Protein AF-A0A973R283-F1 (afdb_monomer_lite)

Foldseek 3Di:
DKKAFPVLDQKDADPVQGIWGADPVRITDD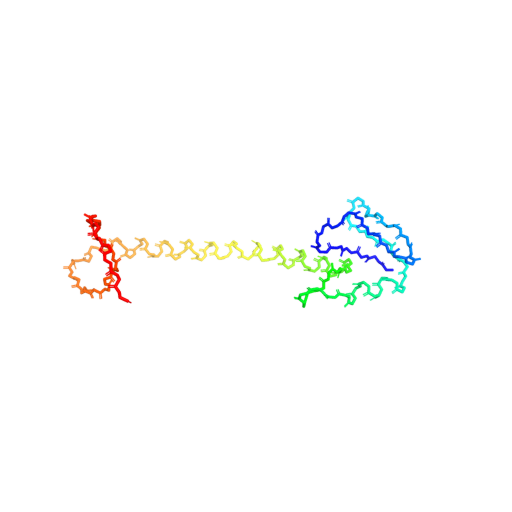DPVVVVVLQPDDDPNHRGMDDPVRVVVVVVVVVVVVVVVVVVVVVVVVVVVVVVVVVPDPDDDDDDDDDDDDDDDDDDDDDDDDDD

Secondary structure (DSSP, 8-state):
-EEEESS--SEEEETTTEEEE--TTSEEE--HHHHHHHHH-EETTEESEEEHHHHHHHHHHHHHHHHHHHHHHHHHHHHHHHHHHHHTS----------PPP--------------

Radius of gyration: 29.47 Å; chains: 1; bounding box: 67×40×61 Å

Sequence (116 aa):
MRLYTRTGASALDHPEYGHFDADENGGFDFPDPLSDELHRFHAGGRPMWETDVERQNRLLAEEMERRRDPATLMDAVQQLVNAARTVSEPASAKPPAETKPPVKRTTKRAATHPAE

Structure (mmCIF, N/CA/C/O backbone):
data_AF-A0A973R283-F1
#
_entry.id   AF-A0A973R283-F1
#
loop_
_atom_site.group_PDB
_atom_site.id
_atom_site.type_symbol
_atom_site.label_atom_id
_atom_site.label_alt_id
_atom_site.label_comp_id
_atom_site.label_asym_id
_atom_site.label_entity_id
_atom_site.label_seq_id
_atom_site.pdbx_PDB_ins_code
_atom_site.Cartn_x
_atom_site.Cartn_y
_atom_site.Cartn_z
_atom_site.occupancy
_atom_site.B_iso_or_equiv
_atom_site.auth_seq_id
_atom_site.auth_comp_id
_atom_site.auth_asym_id
_atom_site.auth_atom_id
_atom_site.pdbx_PDB_model_num
ATOM 1 N N . MET A 1 1 ? 12.792 2.563 -5.951 1.00 89.50 1 MET A N 1
ATOM 2 C CA . MET A 1 1 ? 11.989 2.790 -4.715 1.00 89.50 1 MET A CA 1
ATOM 3 C C . MET A 1 1 ? 11.561 1.434 -4.154 1.00 89.50 1 MET A C 1
ATOM 5 O O . MET A 1 1 ? 11.360 0.522 -4.941 1.00 89.50 1 MET A O 1
ATOM 9 N N . ARG A 1 2 ? 11.416 1.273 -2.831 1.00 93.12 2 ARG A N 1
ATOM 10 C CA . ARG A 1 2 ? 10.998 -0.008 -2.235 1.00 93.12 2 ARG A CA 1
ATOM 11 C C . ARG A 1 2 ? 9.481 -0.106 -2.091 1.00 93.12 2 ARG A C 1
ATOM 13 O O . ARG A 1 2 ? 8.869 0.819 -1.552 1.00 93.12 2 ARG A O 1
ATOM 20 N N . LEU A 1 3 ? 8.902 -1.225 -2.527 1.00 96.00 3 LEU A N 1
ATOM 21 C CA . LEU A 1 3 ? 7.459 -1.466 -2.489 1.00 96.00 3 LEU A CA 1
ATOM 22 C C . LEU A 1 3 ? 7.092 -2.723 -1.705 1.00 96.00 3 LEU A C 1
ATOM 24 O O . LEU A 1 3 ? 7.821 -3.707 -1.684 1.00 96.00 3 LEU A O 1
ATOM 28 N N . TYR A 1 4 ? 5.908 -2.695 -1.110 1.00 95.69 4 TYR A N 1
ATOM 29 C CA . TYR A 1 4 ? 5.295 -3.807 -0.402 1.0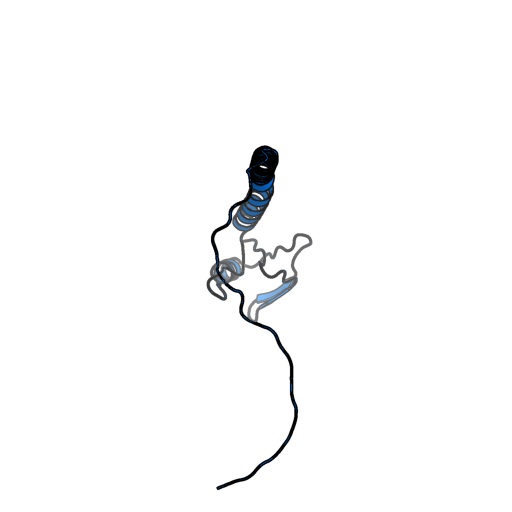0 95.69 4 TYR A CA 1
ATOM 30 C C . TYR A 1 4 ? 3.943 -4.112 -1.026 1.00 95.69 4 TYR A C 1
ATOM 32 O O . TYR A 1 4 ? 3.167 -3.214 -1.345 1.00 95.69 4 TYR A O 1
ATOM 40 N N . THR A 1 5 ? 3.639 -5.390 -1.187 1.00 93.94 5 THR A N 1
ATOM 41 C CA . THR A 1 5 ? 2.341 -5.822 -1.703 1.00 93.94 5 THR A CA 1
ATOM 42 C C . THR A 1 5 ? 1.294 -5.859 -0.598 1.00 93.94 5 THR A C 1
ATOM 44 O O . THR A 1 5 ? 1.522 -6.382 0.494 1.00 93.94 5 THR A O 1
ATOM 47 N N . ARG A 1 6 ? 0.088 -5.379 -0.903 1.00 90.19 6 ARG A N 1
ATOM 48 C CA . ARG A 1 6 ? -1.064 -5.499 0.007 1.00 90.19 6 ARG A CA 1
ATOM 49 C C . ARG A 1 6 ? -1.680 -6.889 0.030 1.00 90.19 6 ARG A C 1
ATOM 51 O O . ARG A 1 6 ? -2.472 -7.196 0.915 1.00 90.19 6 ARG A O 1
ATOM 58 N N . THR A 1 7 ? -1.366 -7.701 -0.972 1.00 86.12 7 THR A N 1
ATOM 59 C CA . THR A 1 7 ? -1.984 -9.018 -1.177 1.00 86.12 7 THR A CA 1
ATOM 60 C C . THR A 1 7 ? -1.173 -10.166 -0.587 1.00 86.12 7 THR A C 1
ATOM 62 O O . THR A 1 7 ? -1.659 -11.291 -0.563 1.00 86.12 7 THR A O 1
ATOM 65 N N . GLY A 1 8 ? 0.035 -9.891 -0.085 1.00 85.25 8 GLY A N 1
ATOM 66 C CA . GLY A 1 8 ? 0.931 -10.914 0.460 1.00 85.25 8 GLY A CA 1
ATOM 67 C C . GLY A 1 8 ? 1.652 -11.745 -0.605 1.00 85.25 8 GLY A C 1
ATOM 68 O O . GLY A 1 8 ? 2.080 -12.856 -0.310 1.00 85.25 8 GLY A O 1
ATOM 69 N N . ALA A 1 9 ? 1.773 -11.237 -1.836 1.00 88.75 9 ALA A N 1
ATOM 70 C CA . ALA A 1 9 ? 2.600 -11.866 -2.862 1.00 88.75 9 ALA A CA 1
ATOM 71 C C . ALA A 1 9 ? 4.066 -11.981 -2.400 1.00 88.75 9 ALA A C 1
ATOM 73 O O . ALA A 1 9 ? 4.657 -11.015 -1.924 1.00 88.75 9 ALA A O 1
ATOM 74 N N . SER A 1 10 ? 4.654 -13.164 -2.555 1.00 92.69 10 SER A N 1
ATOM 75 C CA . SER A 1 10 ? 6.066 -13.417 -2.239 1.00 92.69 10 SER A CA 1
ATOM 76 C C . SER A 1 10 ? 6.984 -13.277 -3.451 1.00 92.69 10 SER A C 1
ATOM 78 O O . SER A 1 10 ? 8.194 -13.219 -3.283 1.00 92.69 10 SER A O 1
ATOM 80 N N . ALA A 1 11 ? 6.415 -13.238 -4.656 1.00 93.56 11 ALA A N 1
ATOM 81 C CA . ALA A 1 11 ? 7.145 -13.102 -5.905 1.00 93.56 11 ALA A CA 1
ATOM 82 C C . ALA A 1 11 ? 6.301 -12.365 -6.957 1.00 93.56 11 ALA A C 1
ATOM 84 O O . ALA A 1 11 ? 5.065 -12.372 -6.887 1.00 93.56 11 ALA A O 1
ATOM 85 N N . LEU A 1 12 ? 6.970 -11.744 -7.928 1.00 93.44 12 LEU A N 1
ATOM 86 C CA . LEU A 1 12 ? 6.361 -11.060 -9.065 1.00 93.44 12 LEU A CA 1
ATOM 87 C C . LEU A 1 12 ? 7.140 -11.359 -10.349 1.00 93.44 12 LEU A C 1
ATOM 89 O O . LEU A 1 12 ? 8.319 -11.033 -10.457 1.00 93.44 12 LEU A O 1
ATOM 93 N N . ASP A 1 13 ? 6.447 -11.893 -11.350 1.00 94.06 13 ASP A N 1
ATOM 94 C CA . ASP A 1 13 ? 6.963 -12.014 -12.712 1.00 94.06 13 ASP A CA 1
ATOM 95 C C . ASP A 1 13 ? 6.557 -10.794 -13.543 1.00 94.06 13 ASP A C 1
ATOM 97 O O . ASP A 1 13 ? 5.367 -10.538 -13.744 1.00 94.06 13 ASP A O 1
ATOM 101 N N . HIS A 1 14 ? 7.540 -10.050 -14.054 1.00 91.62 14 HIS A N 1
ATOM 102 C CA . HIS A 1 14 ? 7.326 -8.936 -14.970 1.00 91.62 14 HIS A CA 1
ATOM 103 C C . HIS A 1 14 ? 7.863 -9.265 -16.372 1.00 91.62 14 HIS A C 1
ATOM 105 O O . HIS A 1 14 ? 9.032 -9.635 -16.505 1.00 91.62 14 HIS A O 1
ATOM 111 N N . PRO A 1 15 ? 7.073 -9.076 -17.446 1.00 91.06 15 PRO A N 1
ATOM 112 C CA . PRO A 1 15 ? 7.471 -9.474 -18.799 1.00 91.06 15 PRO A CA 1
ATOM 113 C C . PRO A 1 15 ? 8.740 -8.771 -19.302 1.00 91.06 15 PRO A C 1
ATOM 115 O O . PRO A 1 15 ? 9.513 -9.367 -20.044 1.00 91.06 15 PRO A O 1
ATOM 118 N N . GLU A 1 16 ? 8.958 -7.517 -18.901 1.00 92.50 16 GLU A N 1
ATOM 119 C CA . GLU A 1 16 ? 10.116 -6.718 -19.332 1.00 92.50 16 GLU A CA 1
ATOM 120 C C . GLU A 1 16 ? 11.308 -6.787 -18.367 1.00 92.50 16 GLU A C 1
ATOM 122 O O . GLU A 1 16 ? 12.458 -6.736 -18.794 1.00 92.50 16 GLU A O 1
ATOM 127 N N . TYR A 1 17 ? 11.044 -6.921 -17.065 1.00 89.75 17 TYR A N 1
ATOM 128 C CA . TYR A 1 17 ? 12.068 -6.769 -16.028 1.00 89.75 17 TYR A CA 1
ATOM 129 C C . TYR A 1 17 ? 12.455 -8.094 -15.356 1.00 89.75 17 TYR A C 1
ATOM 131 O O . TYR A 1 17 ? 13.397 -8.124 -14.570 1.00 89.75 17 TYR A O 1
ATOM 139 N N . GLY A 1 18 ? 11.780 -9.193 -15.701 1.00 93.19 18 GLY A N 1
ATOM 140 C CA . GLY A 1 18 ? 12.066 -10.525 -15.184 1.00 93.19 18 GLY A CA 1
ATOM 141 C C . GLY A 1 18 ? 11.355 -10.833 -13.867 1.00 93.19 18 GLY A C 1
ATOM 142 O O . GLY A 1 18 ? 10.294 -10.286 -13.569 1.00 93.19 18 GLY A O 1
ATOM 143 N N . HIS A 1 19 ? 11.935 -11.764 -13.114 1.00 95.12 19 HIS A N 1
ATOM 144 C CA . HIS A 1 19 ? 11.394 -12.266 -11.856 1.00 95.12 19 HIS A CA 1
ATOM 145 C C . HIS A 1 19 ? 11.937 -11.477 -10.663 1.00 95.12 19 HIS A C 1
ATOM 147 O O . HIS A 1 19 ? 13.137 -11.205 -10.594 1.00 95.12 19 HIS A O 1
ATOM 153 N N . PHE A 1 20 ? 11.062 -11.170 -9.711 1.00 95.25 20 PHE A N 1
ATOM 154 C CA . PHE A 1 20 ? 11.403 -10.522 -8.453 1.00 95.25 20 PHE A CA 1
ATOM 155 C C . PHE A 1 20 ? 10.888 -11.340 -7.279 1.00 95.25 20 PHE A C 1
ATOM 157 O O . PHE A 1 20 ? 9.702 -11.662 -7.224 1.00 95.25 20 PHE A O 1
ATOM 164 N N . ASP A 1 21 ? 11.760 -11.578 -6.308 1.00 96.12 21 ASP A N 1
ATOM 165 C CA . ASP A 1 21 ? 11.412 -12.177 -5.025 1.00 96.12 21 ASP A CA 1
ATOM 166 C C . ASP A 1 21 ? 11.290 -11.100 -3.947 1.00 96.12 21 ASP A C 1
ATOM 168 O O . ASP A 1 21 ? 12.032 -10.112 -3.935 1.00 96.12 21 ASP A O 1
ATOM 172 N N . ALA A 1 22 ? 10.353 -11.304 -3.024 1.00 94.50 22 ALA A N 1
ATOM 173 C CA . ALA A 1 22 ? 10.281 -10.511 -1.812 1.00 94.50 22 ALA A CA 1
ATOM 174 C C . ALA A 1 22 ? 11.434 -10.877 -0.868 1.00 94.50 22 ALA A C 1
ATOM 176 O O . ALA A 1 22 ? 11.812 -12.044 -0.744 1.00 94.50 22 ALA A O 1
ATOM 177 N N . ASP A 1 23 ? 11.953 -9.891 -0.144 1.00 92.44 23 ASP A N 1
ATOM 178 C CA . ASP A 1 23 ? 12.896 -10.152 0.937 1.00 92.44 23 ASP A CA 1
ATOM 179 C C . ASP A 1 23 ? 12.210 -10.740 2.189 1.00 92.44 23 ASP A C 1
ATOM 181 O O . ASP A 1 23 ? 10.993 -10.930 2.244 1.00 92.44 23 ASP A O 1
ATOM 185 N N . GLU A 1 24 ? 12.988 -10.966 3.252 1.00 91.75 24 GLU A N 1
ATOM 186 C CA . GLU A 1 24 ? 12.490 -11.467 4.544 1.00 91.75 24 GLU A CA 1
ATOM 187 C C . GLU A 1 24 ? 11.398 -10.582 5.177 1.00 91.75 24 GLU A C 1
ATOM 189 O O . GLU A 1 24 ? 10.589 -11.058 5.974 1.00 91.75 24 GLU A O 1
ATOM 194 N N . ASN A 1 25 ? 11.344 -9.298 4.811 1.00 88.38 25 ASN A N 1
ATOM 195 C CA . ASN A 1 25 ? 10.361 -8.332 5.294 1.00 88.38 25 ASN A CA 1
ATOM 196 C C . ASN A 1 25 ? 9.147 -8.190 4.356 1.00 88.38 25 ASN A C 1
ATOM 198 O O . ASN A 1 25 ? 8.254 -7.379 4.627 1.00 88.38 25 ASN A O 1
ATOM 202 N N . GLY A 1 26 ? 9.100 -8.957 3.262 1.00 89.88 26 GLY A N 1
ATOM 203 C CA . GLY A 1 26 ? 8.043 -8.902 2.254 1.00 89.88 26 GLY A CA 1
ATOM 204 C C . GLY A 1 26 ? 8.141 -7.697 1.311 1.00 89.88 26 GLY A C 1
ATOM 205 O O . GLY A 1 26 ? 7.140 -7.325 0.694 1.00 89.88 26 GLY A O 1
ATOM 206 N N . GLY A 1 27 ? 9.298 -7.034 1.258 1.00 94.31 27 GLY A N 1
ATOM 207 C CA . GLY A 1 27 ? 9.547 -5.888 0.392 1.00 94.31 27 GLY A CA 1
ATOM 208 C C . GLY A 1 27 ? 10.236 -6.286 -0.908 1.00 94.31 27 GLY A C 1
ATOM 209 O O . GLY A 1 27 ? 11.041 -7.212 -0.946 1.00 94.31 27 GLY A O 1
ATOM 210 N N . PHE A 1 28 ? 9.923 -5.543 -1.961 1.00 96.06 28 PHE A N 1
ATOM 211 C CA . PHE A 1 28 ? 10.472 -5.703 -3.297 1.00 96.06 28 PHE A CA 1
ATOM 212 C C . PHE A 1 28 ? 11.287 -4.468 -3.676 1.00 96.06 28 PHE A C 1
ATOM 214 O O . PHE A 1 28 ? 10.833 -3.330 -3.501 1.00 96.06 28 PHE A O 1
ATOM 221 N N . ASP A 1 29 ? 12.470 -4.703 -4.239 1.00 94.00 29 ASP A N 1
ATOM 222 C CA . ASP A 1 29 ? 13.328 -3.663 -4.798 1.00 94.00 29 ASP A CA 1
ATOM 223 C C . ASP A 1 29 ? 13.232 -3.702 -6.329 1.00 94.00 29 ASP A C 1
ATOM 225 O O . ASP A 1 29 ? 13.861 -4.522 -6.998 1.00 94.00 29 ASP A O 1
ATOM 229 N N . PHE A 1 30 ? 12.409 -2.812 -6.886 1.00 93.75 30 PHE A N 1
ATOM 230 C CA . PHE A 1 30 ? 12.219 -2.679 -8.328 1.00 93.75 30 PHE A CA 1
ATOM 231 C C . PHE A 1 30 ? 13.053 -1.521 -8.900 1.00 93.75 30 PHE A C 1
ATOM 233 O O . PHE A 1 30 ? 13.369 -0.563 -8.182 1.00 93.75 30 PHE A O 1
ATOM 240 N N . PRO A 1 31 ? 13.344 -1.535 -10.214 1.00 94.06 31 PRO A N 1
ATOM 241 C CA . PRO A 1 31 ? 13.769 -0.334 -10.925 1.00 94.06 31 PRO A CA 1
ATOM 242 C C . PRO A 1 31 ? 12.764 0.808 -10.716 1.00 94.06 31 PRO A C 1
ATOM 244 O O . PRO A 1 31 ? 11.558 0.570 -10.647 1.00 94.06 31 PRO A O 1
ATOM 247 N N . ASP A 1 32 ? 13.236 2.052 -10.639 1.00 92.75 32 ASP A N 1
ATOM 248 C CA . ASP A 1 32 ? 12.377 3.223 -10.409 1.00 92.75 32 ASP A CA 1
ATOM 249 C C . ASP A 1 32 ? 11.190 3.360 -11.385 1.00 92.75 32 ASP A C 1
ATOM 251 O O . ASP A 1 32 ? 10.076 3.548 -10.896 1.00 92.75 32 ASP A O 1
ATOM 255 N N . PRO A 1 33 ? 11.340 3.191 -12.718 1.00 93.38 33 PRO A N 1
ATOM 256 C CA . PRO A 1 33 ? 10.193 3.290 -13.625 1.00 93.38 33 PRO A CA 1
ATOM 257 C C . PRO A 1 33 ? 9.114 2.234 -13.338 1.00 93.38 33 PRO A C 1
ATOM 259 O O . PRO A 1 33 ? 7.929 2.561 -13.335 1.00 93.38 33 PRO A O 1
ATOM 262 N N . LEU A 1 34 ? 9.519 1.000 -13.016 1.00 93.62 34 LEU A N 1
ATOM 263 C CA . LEU A 1 34 ? 8.593 -0.066 -12.627 1.00 93.62 34 LEU A CA 1
ATOM 264 C C . LEU A 1 34 ? 7.961 0.212 -11.256 1.00 93.62 34 LEU A C 1
ATOM 266 O O . LEU A 1 34 ? 6.774 -0.026 -11.053 1.00 93.62 34 LEU A O 1
ATOM 270 N N . SER A 1 35 ? 8.745 0.745 -10.317 1.00 94.31 35 SER A N 1
ATOM 271 C CA . SER A 1 35 ? 8.259 1.115 -8.9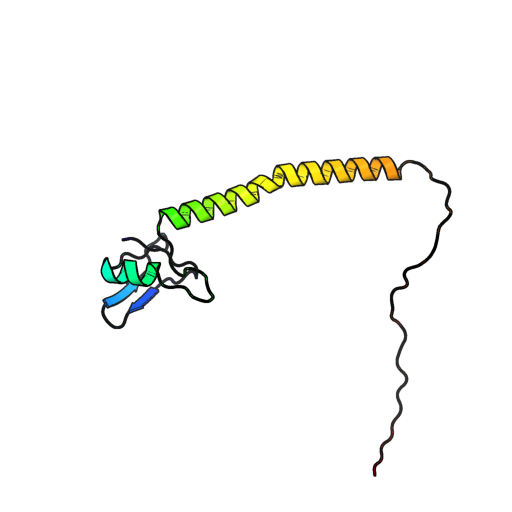85 1.00 94.31 35 SER A CA 1
ATOM 272 C C . SER A 1 35 ? 7.139 2.153 -9.078 1.00 94.31 35 SER A C 1
ATOM 274 O O . SER A 1 35 ? 6.097 2.007 -8.444 1.00 94.31 35 SER A O 1
ATOM 276 N N . ASP A 1 36 ? 7.335 3.192 -9.887 1.00 94.38 36 ASP A N 1
ATOM 277 C CA . ASP A 1 36 ? 6.355 4.263 -10.061 1.00 94.38 36 ASP A CA 1
ATOM 278 C C . ASP A 1 36 ? 5.072 3.764 -10.738 1.00 94.38 36 ASP A C 1
ATOM 280 O O . ASP A 1 36 ? 3.970 4.187 -10.376 1.00 94.38 36 ASP A O 1
ATOM 284 N N . GLU A 1 37 ? 5.199 2.858 -11.710 1.00 93.94 37 GLU A N 1
ATOM 285 C CA . GLU A 1 37 ? 4.057 2.226 -12.369 1.00 93.94 37 GLU A CA 1
ATOM 286 C C . GLU A 1 37 ? 3.249 1.364 -11.390 1.00 93.94 37 GLU A C 1
ATOM 288 O O . GLU A 1 37 ? 2.038 1.555 -11.245 1.00 93.94 37 GLU A O 1
ATOM 293 N N . LEU A 1 38 ? 3.919 0.461 -10.669 1.00 93.81 38 LEU A N 1
ATOM 294 C CA . LEU A 1 38 ? 3.281 -0.439 -9.708 1.00 93.81 38 LEU A CA 1
ATOM 295 C C . LEU A 1 38 ? 2.642 0.327 -8.548 1.00 93.81 38 LEU A C 1
ATOM 297 O O . LEU A 1 38 ? 1.531 -0.003 -8.136 1.00 93.81 38 LEU A O 1
ATOM 301 N N . HIS A 1 39 ? 3.282 1.384 -8.049 1.00 95.00 39 HIS A N 1
ATOM 302 C CA . HIS A 1 39 ? 2.716 2.211 -6.979 1.00 95.00 39 HIS A CA 1
ATOM 303 C C . HIS A 1 39 ? 1.414 2.906 -7.400 1.00 95.00 39 HIS A C 1
ATOM 305 O O . HIS A 1 39 ? 0.467 2.998 -6.619 1.00 95.00 39 HIS A O 1
ATOM 311 N N . ARG A 1 40 ? 1.315 3.331 -8.664 1.00 94.19 40 ARG A N 1
ATOM 312 C CA . ARG A 1 40 ? 0.091 3.929 -9.223 1.00 94.19 40 ARG A CA 1
ATOM 313 C C . ARG A 1 40 ? -0.958 2.890 -9.609 1.00 94.19 40 ARG A C 1
ATOM 315 O O . ARG A 1 40 ? -2.110 3.257 -9.857 1.00 94.19 40 ARG A O 1
ATOM 322 N N . PHE A 1 41 ? -0.605 1.609 -9.655 1.00 93.44 41 PHE A N 1
ATOM 323 C CA . PHE A 1 41 ? -1.527 0.552 -10.033 1.00 93.44 41 PHE A CA 1
ATOM 324 C C . PHE A 1 41 ? -2.561 0.274 -8.931 1.00 93.44 41 PHE A C 1
ATOM 326 O O . PHE A 1 41 ? -2.243 -0.074 -7.788 1.00 93.44 41 PHE A O 1
ATOM 333 N N . HIS A 1 42 ? -3.836 0.396 -9.304 1.00 94.38 42 HIS A N 1
ATOM 334 C CA . HIS A 1 42 ? -4.975 0.147 -8.427 1.00 94.38 42 HIS A CA 1
ATOM 335 C C . HIS A 1 42 ? -5.831 -0.995 -8.972 1.00 94.38 42 HIS A C 1
ATOM 337 O O . HIS A 1 42 ? -6.211 -0.992 -10.142 1.00 94.38 42 HIS A O 1
ATOM 343 N N . ALA A 1 43 ? -6.222 -1.924 -8.100 1.00 90.56 43 ALA A N 1
ATOM 344 C CA . ALA A 1 43 ? -7.196 -2.965 -8.409 1.00 90.56 43 ALA A CA 1
ATOM 345 C C . ALA A 1 43 ? -8.429 -2.787 -7.516 1.00 90.56 43 ALA A C 1
ATOM 347 O O . ALA A 1 43 ? -8.317 -2.609 -6.303 1.00 90.56 43 ALA A O 1
ATOM 348 N N . GLY A 1 44 ? -9.624 -2.773 -8.114 1.00 91.38 44 GLY A N 1
ATOM 349 C CA . GLY A 1 44 ? -10.868 -2.539 -7.366 1.00 91.38 44 GLY A CA 1
ATOM 350 C C . GLY A 1 44 ? -10.901 -1.188 -6.634 1.00 91.38 44 GLY A C 1
ATOM 351 O O . GLY A 1 44 ? -11.462 -1.092 -5.544 1.00 91.38 44 GLY A O 1
ATOM 352 N N . GLY A 1 45 ? -10.248 -0.162 -7.193 1.00 91.94 45 GLY A N 1
ATOM 353 C CA . GLY A 1 45 ? -10.157 1.175 -6.596 1.00 91.94 45 GLY A CA 1
ATOM 354 C C . GLY A 1 45 ? -9.226 1.278 -5.383 1.00 91.94 45 GLY A C 1
ATOM 355 O O . GLY A 1 45 ? -9.238 2.297 -4.698 1.00 91.94 45 GLY A O 1
ATOM 356 N N . ARG A 1 46 ? -8.429 0.244 -5.092 1.00 90.25 46 ARG A N 1
ATOM 357 C CA . ARG A 1 46 ? -7.467 0.233 -3.983 1.00 90.25 46 ARG A CA 1
ATOM 358 C C . ARG A 1 46 ? -6.042 0.083 -4.519 1.00 90.25 46 ARG A C 1
ATOM 360 O O . ARG A 1 46 ? -5.856 -0.689 -5.460 1.00 90.25 46 ARG A O 1
ATOM 367 N N . PRO A 1 47 ? -5.052 0.783 -3.935 1.00 92.75 47 PRO A N 1
ATOM 368 C CA . PRO A 1 47 ? -3.660 0.608 -4.334 1.00 92.75 47 PRO A CA 1
ATOM 369 C C . PRO A 1 47 ? -3.247 -0.823 -4.011 1.00 92.75 47 PRO A C 1
ATOM 371 O O . PRO A 1 47 ? -3.605 -1.326 -2.946 1.00 92.75 47 PRO A O 1
ATOM 374 N N . MET A 1 48 ? -2.549 -1.484 -4.930 1.00 94.38 48 MET A N 1
ATOM 375 C CA . MET A 1 48 ? -2.066 -2.861 -4.736 1.00 94.38 48 MET A CA 1
ATOM 376 C C . MET A 1 48 ? -0.690 -2.911 -4.074 1.00 94.38 48 MET A C 1
ATOM 378 O O . MET A 1 48 ? -0.343 -3.906 -3.433 1.00 94.38 48 MET A O 1
ATOM 382 N N . TRP A 1 49 ? 0.050 -1.814 -4.201 1.00 95.75 49 TRP A N 1
ATOM 383 C CA . TRP A 1 49 ? 1.410 -1.646 -3.728 1.00 95.75 49 TRP A CA 1
ATOM 384 C C . TRP A 1 49 ? 1.485 -0.449 -2.786 1.00 95.75 49 TRP A C 1
ATOM 386 O O . TRP A 1 49 ? 0.791 0.547 -2.977 1.00 95.75 49 TRP A O 1
ATOM 396 N N . GLU A 1 50 ? 2.311 -0.573 -1.757 1.00 95.62 50 GLU A N 1
ATOM 397 C CA . GLU A 1 50 ? 2.538 0.439 -0.730 1.00 95.62 50 GLU A CA 1
ATOM 398 C C . GLU A 1 50 ? 4.031 0.755 -0.673 1.00 95.62 50 GLU A C 1
ATOM 400 O O . GLU A 1 50 ? 4.866 -0.148 -0.724 1.00 95.62 50 GLU A O 1
ATOM 405 N N . THR A 1 51 ? 4.380 2.020 -0.490 1.00 95.62 51 THR A N 1
ATOM 406 C CA . THR A 1 51 ? 5.716 2.406 -0.023 1.00 95.62 51 THR A CA 1
ATOM 407 C C . THR A 1 51 ? 5.900 2.045 1.453 1.00 95.62 51 THR A C 1
ATOM 409 O O . THR A 1 51 ? 4.937 1.766 2.173 1.00 95.62 51 THR A O 1
ATOM 412 N N . ASP A 1 52 ? 7.140 2.095 1.944 1.00 92.94 52 ASP A N 1
ATOM 413 C CA . ASP A 1 52 ? 7.431 1.848 3.364 1.00 92.94 52 ASP A CA 1
ATOM 414 C C . ASP A 1 52 ? 6.657 2.796 4.294 1.00 92.94 52 ASP A C 1
ATOM 416 O O . ASP A 1 52 ? 6.052 2.366 5.275 1.00 92.94 52 ASP A O 1
ATOM 420 N N . VAL A 1 53 ? 6.589 4.079 3.929 1.00 93.44 53 VAL A N 1
ATOM 421 C CA . VAL A 1 53 ? 5.873 5.108 4.694 1.00 93.44 53 VAL A CA 1
ATOM 422 C C . VAL A 1 53 ? 4.368 4.832 4.722 1.00 93.44 53 VAL A C 1
ATOM 424 O O . VAL A 1 53 ? 3.738 4.925 5.775 1.00 93.44 53 VAL A O 1
ATOM 427 N N . GLU A 1 54 ? 3.771 4.459 3.589 1.00 93.88 54 GLU A N 1
ATOM 428 C CA . GLU A 1 54 ? 2.342 4.126 3.515 1.00 93.88 54 GLU A CA 1
ATOM 429 C C . GLU A 1 54 ? 2.006 2.873 4.323 1.00 93.88 54 GLU A C 1
ATOM 431 O O . GLU A 1 54 ? 1.033 2.877 5.082 1.00 93.88 54 GLU A O 1
ATOM 436 N N . ARG A 1 55 ? 2.849 1.838 4.231 1.00 92.62 55 ARG A N 1
ATOM 437 C CA . ARG A 1 55 ? 2.704 0.609 5.014 1.00 92.62 55 ARG A CA 1
ATOM 438 C C . ARG A 1 55 ? 2.776 0.901 6.507 1.00 92.62 55 ARG A C 1
ATOM 440 O O . ARG A 1 55 ? 1.920 0.440 7.260 1.00 92.62 55 ARG A O 1
ATOM 447 N N . GLN A 1 56 ? 3.768 1.674 6.947 1.00 92.50 56 GLN A N 1
ATOM 448 C CA . GLN A 1 56 ? 3.902 2.068 8.350 1.00 92.50 56 GLN A CA 1
ATOM 449 C C . GLN A 1 56 ? 2.687 2.863 8.828 1.00 92.50 56 GLN A C 1
ATOM 451 O O . GLN A 1 56 ? 2.142 2.558 9.886 1.00 92.50 56 GLN A O 1
ATOM 456 N N . ASN A 1 57 ? 2.210 3.824 8.034 1.00 92.75 57 ASN A N 1
ATOM 457 C CA . ASN A 1 57 ? 1.019 4.605 8.365 1.00 92.75 57 ASN A CA 1
ATOM 458 C C . ASN A 1 57 ? -0.230 3.728 8.481 1.00 92.75 57 ASN A C 1
ATOM 460 O O . ASN A 1 57 ? -1.016 3.907 9.410 1.00 92.75 57 ASN A O 1
ATOM 464 N N . ARG A 1 58 ? -0.409 2.756 7.580 1.00 91.06 58 ARG A N 1
ATOM 465 C CA . ARG A 1 58 ? -1.516 1.799 7.651 1.00 91.06 58 ARG A CA 1
ATOM 466 C C . ARG A 1 58 ? -1.424 0.936 8.904 1.00 91.06 58 ARG A C 1
ATOM 468 O O . ARG A 1 58 ? -2.409 0.827 9.625 1.00 91.06 58 ARG A O 1
ATOM 475 N N . LEU A 1 59 ? -0.261 0.351 9.178 1.00 90.06 59 LEU A N 1
ATOM 476 C CA . LEU A 1 59 ? -0.052 -0.480 10.365 1.00 90.06 59 LEU A CA 1
ATOM 477 C C . LEU A 1 59 ? -0.252 0.323 11.652 1.00 90.06 59 LEU A C 1
ATOM 479 O O . LEU A 1 59 ? -0.865 -0.172 12.593 1.00 90.06 59 LEU A O 1
ATOM 483 N N . LEU A 1 60 ? 0.206 1.575 11.682 1.00 92.25 60 LEU A N 1
ATOM 484 C CA . LEU A 1 60 ? -0.030 2.480 12.798 1.00 92.25 60 LEU A CA 1
ATOM 485 C C . LEU A 1 60 ? -1.519 2.796 12.950 1.00 92.25 60 LEU A C 1
ATOM 487 O O . LEU A 1 60 ? -2.024 2.759 14.065 1.00 92.25 60 LEU A O 1
ATOM 491 N N . ALA A 1 61 ? -2.235 3.069 11.858 1.00 89.06 61 ALA A N 1
ATOM 492 C CA . ALA A 1 61 ? -3.674 3.308 11.893 1.00 89.06 61 ALA A CA 1
ATOM 493 C C . ALA A 1 61 ? -4.449 2.069 12.377 1.00 89.06 61 ALA A C 1
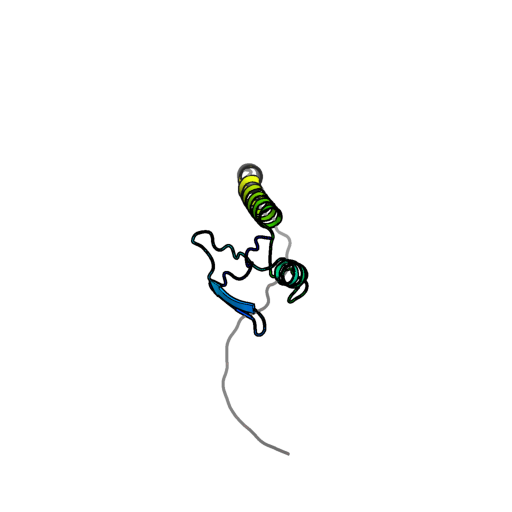ATOM 495 O O . ALA A 1 61 ? -5.337 2.195 13.215 1.00 89.06 61 ALA A O 1
ATOM 496 N N . GLU A 1 62 ? -4.081 0.875 11.906 1.00 87.25 62 GLU A N 1
ATOM 497 C CA . GLU A 1 62 ? -4.648 -0.401 12.361 1.00 87.25 62 GLU A CA 1
ATOM 498 C C . GLU A 1 62 ? -4.377 -0.637 13.851 1.00 87.25 62 GLU A C 1
ATOM 500 O O . GLU A 1 62 ? -5.277 -1.018 14.598 1.00 87.25 62 GLU A O 1
ATOM 505 N N . GLU A 1 63 ? -3.154 -0.373 14.306 1.00 85.31 63 GLU A N 1
ATOM 506 C CA . GLU A 1 63 ? -2.775 -0.493 15.711 1.00 85.31 63 GLU A CA 1
ATOM 507 C C . GLU A 1 63 ? -3.488 0.550 16.583 1.00 85.31 63 GLU A C 1
ATOM 509 O O . GLU A 1 63 ? -3.951 0.235 17.676 1.00 85.31 63 GLU A O 1
ATOM 514 N N . MET A 1 64 ? -3.638 1.785 16.105 1.00 82.75 64 MET A N 1
ATOM 515 C CA . MET A 1 64 ? -4.412 2.818 16.791 1.00 82.75 64 MET A CA 1
ATOM 516 C C . MET A 1 64 ? -5.888 2.446 16.897 1.00 82.75 64 MET A C 1
ATOM 518 O O . MET A 1 64 ? -6.486 2.697 17.937 1.00 82.75 64 MET A O 1
ATOM 522 N N . GLU A 1 65 ? -6.472 1.829 15.871 1.00 81.88 65 GLU A N 1
ATOM 523 C CA . GLU A 1 65 ? -7.856 1.356 15.915 1.00 81.88 65 GLU A CA 1
ATOM 524 C C . GLU A 1 65 ? -8.019 0.219 16.935 1.00 81.88 65 GLU A C 1
ATOM 526 O O . GLU A 1 65 ? -8.911 0.270 17.779 1.00 81.88 65 GLU A O 1
ATOM 531 N N . ARG A 1 66 ? -7.079 -0.737 16.975 1.00 76.62 66 ARG A N 1
ATOM 532 C CA . ARG A 1 66 ? -7.030 -1.771 18.030 1.00 76.62 66 ARG A CA 1
ATOM 533 C C . ARG A 1 66 ? -6.877 -1.169 19.428 1.00 76.62 66 ARG A C 1
ATOM 535 O O . ARG A 1 66 ? -7.451 -1.668 20.389 1.00 76.62 66 ARG A O 1
ATOM 542 N N . ARG A 1 67 ? -6.115 -0.080 19.552 1.00 71.00 67 ARG A N 1
ATOM 543 C CA . ARG A 1 67 ? -5.900 0.653 20.811 1.00 71.00 67 ARG A CA 1
ATOM 544 C C . ARG A 1 67 ? -6.980 1.671 21.150 1.00 71.00 67 ARG A C 1
ATOM 546 O O . ARG A 1 67 ? -6.916 2.236 22.237 1.00 71.00 67 ARG A O 1
ATOM 553 N N . ARG A 1 68 ? -7.947 1.941 20.273 1.00 63.34 68 ARG A N 1
ATOM 554 C CA . ARG A 1 68 ? -9.172 2.678 20.627 1.00 63.34 68 ARG A CA 1
ATOM 555 C C . ARG A 1 68 ? -10.158 1.787 21.370 1.00 63.34 68 ARG A C 1
ATOM 557 O O . ARG A 1 68 ? -10.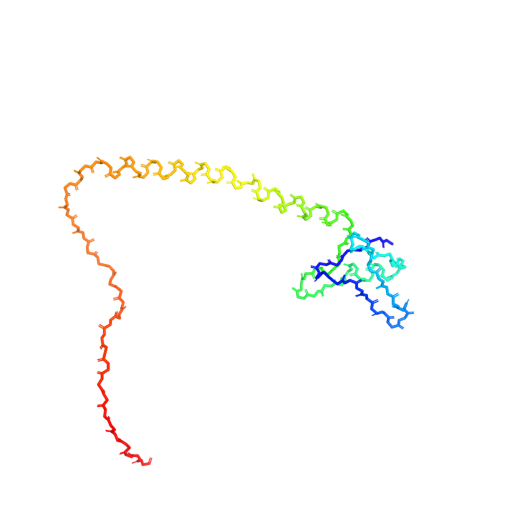922 2.279 22.197 1.00 63.34 68 ARG A O 1
ATOM 564 N N . ASP A 1 69 ? -10.060 0.481 21.160 1.00 61.62 69 ASP A N 1
ATOM 565 C CA . ASP A 1 69 ? -10.898 -0.511 21.818 1.00 61.62 69 ASP A CA 1
ATOM 566 C C . ASP A 1 69 ? -10.834 -0.530 23.368 1.00 61.62 69 ASP A C 1
ATOM 568 O O . ASP A 1 69 ? -11.848 -0.817 23.974 1.00 61.62 69 ASP A O 1
ATOM 572 N N . PRO A 1 70 ? -9.776 -0.136 24.107 1.00 61.50 70 PRO A N 1
ATOM 573 C CA . PRO A 1 70 ? -9.810 -0.066 25.574 1.00 61.50 70 PRO A CA 1
ATOM 574 C C . PRO A 1 70 ? -10.789 0.982 26.121 1.00 61.50 70 PRO A C 1
ATOM 576 O O . PRO A 1 70 ? -11.443 0.746 27.135 1.00 61.50 70 PRO A O 1
ATOM 579 N N . ALA A 1 71 ? -10.896 2.145 25.473 1.00 65.00 71 ALA A N 1
ATOM 580 C CA . ALA A 1 71 ? -11.827 3.194 25.886 1.00 65.00 71 ALA A CA 1
ATOM 581 C C . ALA A 1 71 ? -13.270 2.815 25.526 1.00 65.00 71 ALA A C 1
ATOM 583 O O . ALA A 1 71 ? -14.171 3.005 26.340 1.00 65.00 71 ALA A O 1
ATOM 584 N N . THR A 1 72 ? -13.470 2.204 24.355 1.00 64.81 72 THR A N 1
ATOM 585 C CA . THR A 1 72 ? -14.760 1.635 23.939 1.00 64.81 72 THR A CA 1
ATOM 586 C C . THR A 1 72 ? -15.176 0.463 24.832 1.00 64.81 72 THR A C 1
ATOM 588 O O . THR A 1 72 ? -16.339 0.370 25.209 1.00 64.81 72 THR A O 1
ATOM 591 N N . LEU A 1 73 ? -14.237 -0.393 25.249 1.00 64.38 73 LEU A N 1
ATOM 592 C CA . LEU A 1 73 ? -14.470 -1.470 26.213 1.00 64.38 73 LEU A CA 1
ATOM 593 C C . LEU A 1 73 ? -14.854 -0.912 27.587 1.00 64.38 73 LEU A C 1
ATOM 595 O O . LEU A 1 73 ? -15.795 -1.411 28.195 1.00 64.38 73 LEU A O 1
ATOM 599 N N . MET A 1 74 ? -14.178 0.132 28.075 1.00 71.12 74 MET A N 1
ATOM 600 C CA . MET A 1 74 ? -14.542 0.785 29.339 1.00 71.12 74 MET A CA 1
ATOM 601 C C . MET A 1 74 ? -15.912 1.467 29.269 1.00 71.12 74 MET A C 1
ATOM 603 O O . MET A 1 74 ? -16.684 1.357 30.220 1.00 71.12 74 MET A O 1
ATOM 607 N N . ASP A 1 75 ? -16.247 2.119 28.154 1.00 76.50 75 ASP A N 1
ATOM 608 C CA . ASP A 1 75 ? -17.574 2.705 27.935 1.00 76.50 75 ASP A CA 1
ATOM 609 C C . ASP A 1 75 ? -18.660 1.618 27.856 1.00 76.50 75 ASP A C 1
ATOM 611 O O . ASP A 1 75 ? -19.675 1.698 28.545 1.00 76.50 75 ASP A O 1
ATOM 615 N N . ALA A 1 76 ? -18.412 0.522 27.134 1.00 72.56 76 ALA A N 1
ATOM 616 C CA . ALA A 1 76 ? -19.312 -0.629 27.077 1.00 72.56 76 ALA A CA 1
ATOM 617 C C . ALA A 1 76 ? -19.512 -1.290 28.455 1.00 72.56 76 ALA A C 1
ATOM 619 O O . ALA A 1 76 ? -20.636 -1.642 28.820 1.00 72.56 76 ALA A O 1
ATOM 620 N N . VAL A 1 77 ? -18.451 -1.418 29.259 1.00 78.62 77 VAL A N 1
ATOM 621 C CA . VAL A 1 77 ? -18.532 -1.918 30.642 1.00 78.62 77 VAL A CA 1
ATOM 622 C C . VAL A 1 77 ? -19.308 -0.945 31.528 1.00 78.62 77 VAL A C 1
ATOM 624 O O . VAL A 1 77 ? -20.166 -1.376 32.298 1.00 78.62 77 VAL A O 1
ATOM 627 N N . GLN A 1 78 ? -19.072 0.362 31.410 1.00 81.06 78 GLN A N 1
ATOM 628 C CA . GLN A 1 78 ? -19.808 1.372 32.168 1.00 81.06 78 GLN A CA 1
ATOM 629 C C . GLN A 1 78 ? -21.301 1.365 31.809 1.00 81.06 78 GLN A C 1
ATOM 631 O O . GLN A 1 78 ? -22.148 1.438 32.702 1.00 81.06 78 GLN A O 1
ATOM 636 N N . GLN A 1 79 ? -21.638 1.211 30.527 1.00 78.75 79 GLN A N 1
ATOM 637 C CA . GLN A 1 79 ? -23.014 1.054 30.054 1.00 78.75 79 GLN A CA 1
ATOM 638 C C . GLN A 1 79 ? -23.655 -0.237 30.584 1.00 78.75 79 GLN A C 1
ATOM 640 O O . GLN A 1 79 ? -24.800 -0.200 31.037 1.00 78.75 79 GLN A O 1
ATOM 645 N N . LEU A 1 80 ? -22.917 -1.352 30.631 1.00 76.88 80 LEU A N 1
ATOM 646 C CA . LEU A 1 80 ? -23.388 -2.613 31.211 1.00 76.88 80 LEU A CA 1
ATOM 647 C C . LEU A 1 80 ? -23.635 -2.500 32.725 1.00 76.88 80 LEU A C 1
ATOM 649 O O . LEU A 1 80 ? -24.660 -2.967 33.219 1.00 76.88 80 LEU A O 1
ATOM 653 N N . VAL A 1 81 ? -22.739 -1.841 33.467 1.00 82.50 81 VAL A N 1
ATOM 654 C CA . VAL A 1 81 ? -22.905 -1.571 34.907 1.00 82.50 81 VAL A CA 1
ATOM 655 C C . VAL A 1 81 ? -24.113 -0.669 35.157 1.00 82.50 81 VAL A C 1
ATOM 657 O O . VAL A 1 81 ? -24.892 -0.922 36.077 1.00 82.50 81 VAL A O 1
ATOM 660 N N . ASN A 1 82 ? -24.306 0.360 34.332 1.00 79.56 82 ASN A N 1
ATOM 661 C CA . ASN A 1 82 ? -25.462 1.247 34.427 1.00 79.56 82 ASN A CA 1
ATOM 662 C C . ASN A 1 82 ? -26.774 0.499 34.128 1.00 79.56 82 ASN A C 1
ATOM 664 O O . ASN A 1 82 ? -27.744 0.674 34.862 1.00 79.56 82 ASN A O 1
ATOM 668 N N . ALA A 1 83 ? -26.790 -0.386 33.126 1.00 73.50 83 ALA A N 1
ATOM 669 C CA . ALA A 1 83 ? -27.940 -1.233 32.804 1.00 73.50 83 ALA A CA 1
ATOM 670 C C . ALA A 1 83 ? -28.243 -2.271 33.903 1.00 73.50 83 ALA A C 1
ATOM 672 O O . ALA A 1 83 ? -29.398 -2.522 34.230 1.00 73.50 83 ALA A O 1
ATOM 673 N N . ALA A 1 84 ? -27.223 -2.855 34.534 1.00 71.44 84 ALA A N 1
ATOM 674 C CA . ALA A 1 84 ? -27.419 -3.786 35.647 1.00 71.44 84 ALA A CA 1
ATOM 675 C C . ALA A 1 84 ? -27.994 -3.092 36.899 1.00 71.44 84 ALA A C 1
ATOM 677 O O . ALA A 1 84 ? -28.785 -3.680 37.642 1.00 71.44 84 ALA A O 1
ATOM 678 N N . ARG A 1 85 ? -27.631 -1.820 37.119 1.00 70.75 85 ARG A N 1
ATOM 679 C CA . ARG A 1 85 ? -28.180 -0.990 38.202 1.00 70.75 85 ARG A CA 1
ATOM 680 C C . ARG A 1 85 ? -29.646 -0.625 37.972 1.00 70.75 85 ARG A C 1
ATOM 682 O O . ARG A 1 85 ? -30.408 -0.649 38.930 1.00 70.75 85 ARG A O 1
ATOM 689 N N . THR A 1 86 ? -30.054 -0.352 36.733 1.00 61.06 86 THR A N 1
ATOM 690 C CA . THR A 1 86 ? -31.462 -0.070 36.400 1.00 61.06 86 THR A CA 1
ATOM 691 C C . THR A 1 86 ? -32.343 -1.321 36.389 1.00 61.06 86 THR A C 1
ATOM 693 O O . THR A 1 86 ? -33.530 -1.225 36.672 1.00 61.06 86 THR A O 1
ATOM 696 N N . VAL A 1 87 ? -31.782 -2.511 36.144 1.00 57.84 87 VAL A N 1
ATOM 697 C CA . VAL A 1 87 ? -32.514 -3.795 36.232 1.00 57.84 87 VAL A CA 1
ATOM 698 C C . VAL A 1 87 ? -32.768 -4.237 37.686 1.00 57.84 87 VAL A C 1
ATOM 700 O O . VAL A 1 87 ? -33.621 -5.086 37.931 1.00 57.84 87 VAL A O 1
ATOM 703 N N . SER A 1 88 ? -32.076 -3.648 38.669 1.00 49.91 88 SER A N 1
ATOM 704 C CA . SER A 1 88 ? -32.246 -3.978 40.094 1.00 49.91 88 SER A CA 1
ATOM 705 C C . SER A 1 88 ? -33.369 -3.199 40.798 1.00 49.91 88 SER A C 1
ATOM 707 O O . SER A 1 88 ? -33.618 -3.438 41.979 1.00 49.91 88 SER A O 1
ATOM 709 N N . GLU A 1 89 ? -34.079 -2.302 40.106 1.00 48.22 89 GLU A N 1
ATOM 710 C CA . GLU A 1 89 ? -35.340 -1.751 40.616 1.00 48.22 89 GLU A CA 1
ATOM 711 C C . GLU A 1 89 ? -36.510 -2.690 40.268 1.00 48.22 89 GLU A C 1
ATOM 713 O O . GLU A 1 89 ? -36.711 -3.016 39.095 1.00 48.22 89 GLU A O 1
ATOM 718 N N . PRO A 1 90 ? -37.326 -3.134 41.246 1.00 43.16 90 PRO A N 1
ATOM 719 C CA . PRO A 1 90 ? -38.482 -3.974 40.973 1.00 43.16 90 PRO A CA 1
ATOM 720 C C . PRO A 1 90 ? -39.606 -3.112 40.387 1.00 43.16 90 PRO A C 1
ATOM 722 O O . PRO A 1 90 ? -40.514 -2.666 41.090 1.00 43.16 90 PRO A O 1
ATOM 725 N N . ALA A 1 91 ? -39.563 -2.866 39.082 1.00 44.03 91 ALA A N 1
ATOM 726 C CA . ALA A 1 91 ? -40.677 -2.249 38.382 1.00 44.03 91 ALA A CA 1
ATOM 727 C C . ALA A 1 91 ? -41.792 -3.289 38.193 1.00 44.03 91 ALA A C 1
ATOM 729 O O . ALA A 1 91 ? -41.680 -4.227 37.402 1.00 44.03 91 ALA A O 1
ATOM 730 N N . SER A 1 92 ? -42.873 -3.107 38.957 1.00 41.47 92 SER A N 1
ATOM 731 C CA . SER A 1 92 ? -44.170 -3.756 38.759 1.00 41.47 92 SER A CA 1
ATOM 732 C C . SER A 1 92 ? -44.513 -3.874 37.274 1.00 41.47 92 SER A C 1
ATOM 734 O O . SER A 1 92 ? -44.573 -2.886 36.544 1.00 41.47 92 SER A O 1
ATOM 736 N N . ALA A 1 93 ? -44.762 -5.107 36.847 1.00 46.00 93 ALA A N 1
ATOM 737 C CA . ALA A 1 93 ? -45.103 -5.453 35.483 1.00 46.00 93 ALA A CA 1
ATOM 738 C C . ALA A 1 93 ? -46.400 -4.773 35.013 1.00 46.00 93 ALA A C 1
ATOM 740 O O . ALA A 1 93 ? -47.473 -4.991 35.580 1.00 46.00 93 ALA A O 1
ATOM 741 N N . LYS A 1 94 ? -46.328 -4.064 33.882 1.00 35.56 94 LYS A N 1
ATOM 742 C CA . LYS A 1 94 ? -47.411 -4.059 32.889 1.00 35.56 94 LYS A CA 1
ATOM 743 C C . LYS A 1 94 ? -46.855 -3.767 31.486 1.00 35.56 94 LYS A C 1
ATOM 745 O O . LYS A 1 94 ? -46.219 -2.731 31.309 1.00 35.56 94 LYS A O 1
ATOM 750 N N . PRO A 1 95 ? -47.071 -4.652 30.496 1.00 50.25 95 PRO A N 1
ATOM 751 C CA . PRO A 1 95 ? -46.517 -4.495 29.155 1.00 50.25 95 PRO A CA 1
ATOM 752 C C . PRO A 1 95 ? -47.515 -3.815 28.202 1.00 50.25 95 PRO A C 1
ATOM 754 O O . PRO A 1 95 ? -48.723 -4.032 28.325 1.00 50.25 95 PRO A O 1
ATOM 757 N N . PRO A 1 96 ? -47.029 -3.108 27.172 1.00 43.91 96 PRO A N 1
ATOM 758 C CA . PRO A 1 96 ? -47.655 -3.114 25.854 1.00 43.91 96 PRO A CA 1
ATOM 759 C C . PRO A 1 96 ? -46.705 -3.826 24.871 1.00 43.91 96 PRO A C 1
ATOM 761 O O . PRO A 1 96 ? -45.540 -3.469 24.742 1.00 43.91 96 PRO A O 1
ATOM 764 N N . ALA A 1 97 ? -47.087 -5.004 24.369 1.00 43.53 97 ALA A N 1
ATOM 765 C CA . ALA A 1 97 ? -47.721 -5.174 23.051 1.00 43.53 97 ALA A CA 1
ATOM 766 C C . ALA A 1 97 ? -46.809 -4.661 21.918 1.00 43.53 97 ALA A C 1
ATOM 768 O O . ALA A 1 97 ? -46.653 -3.466 21.717 1.00 43.53 97 ALA A O 1
ATOM 769 N N . GLU A 1 98 ? -46.033 -5.552 21.302 1.00 43.84 98 GLU A N 1
ATOM 770 C CA . GLU A 1 98 ? -46.345 -6.250 20.038 1.00 43.84 98 GLU A CA 1
ATOM 771 C C . GLU A 1 98 ? -45.511 -5.678 18.880 1.00 43.84 98 GLU A C 1
ATOM 773 O O . GLU A 1 98 ? -45.922 -4.750 18.197 1.00 43.84 98 GLU A O 1
ATOM 778 N N . THR A 1 99 ? -44.399 -6.348 18.568 1.00 38.84 99 THR A N 1
ATOM 779 C CA . THR A 1 99 ? -44.031 -6.565 17.163 1.00 38.84 99 THR A CA 1
ATOM 780 C C . THR A 1 99 ? -43.714 -8.047 17.004 1.00 38.84 99 THR A C 1
ATOM 782 O O . THR A 1 99 ? -42.692 -8.546 17.470 1.00 38.84 99 THR A O 1
ATOM 785 N N . LYS A 1 100 ? -44.679 -8.779 16.438 1.00 44.50 100 LYS A N 1
ATOM 786 C CA . LYS A 1 100 ? -44.642 -10.231 16.234 1.00 44.50 100 LYS A CA 1
ATOM 787 C C . LYS A 1 100 ? -43.474 -10.639 15.319 1.00 44.50 100 LYS A C 1
ATOM 789 O O . LYS A 1 100 ? -43.290 -10.009 14.279 1.00 44.50 100 LYS A O 1
ATOM 794 N N . PRO A 1 101 ? -42.761 -11.737 15.617 1.00 42.91 101 PRO A N 1
ATOM 795 C CA . PRO A 1 101 ? -41.941 -12.424 14.627 1.00 42.91 101 PRO A CA 1
ATOM 796 C C . PRO A 1 101 ? -42.853 -13.228 13.685 1.00 42.91 101 PRO A C 1
ATOM 798 O O . PRO A 1 101 ? -43.851 -13.794 14.148 1.00 42.91 101 PRO A O 1
ATOM 801 N N . PRO A 1 102 ? -42.552 -13.354 12.382 1.00 49.69 102 PRO A N 1
ATOM 802 C CA . PRO A 1 102 ? -43.169 -14.410 11.614 1.00 49.69 102 PRO A CA 1
ATOM 803 C C . PRO A 1 102 ? -42.487 -15.741 11.949 1.00 49.69 102 PRO A C 1
ATOM 805 O O . PRO A 1 102 ? -41.329 -15.806 12.358 1.00 49.69 102 PRO A O 1
ATOM 808 N N . VAL A 1 103 ? -43.214 -16.807 11.632 1.00 48.50 103 VAL A N 1
ATOM 809 C CA . VAL A 1 103 ? -42.746 -18.185 11.449 1.00 48.50 103 VAL A CA 1
ATOM 810 C C . VAL A 1 103 ? -42.823 -19.084 12.690 1.00 48.50 103 VAL A C 1
ATOM 812 O O . VAL A 1 103 ? -41.957 -19.094 13.559 1.00 48.50 103 VAL A O 1
ATOM 815 N N . LYS A 1 104 ? -43.823 -19.976 12.679 1.00 44.81 104 LYS A N 1
ATOM 816 C CA . LYS A 1 104 ? -43.634 -21.417 12.397 1.00 44.81 104 LYS A CA 1
ATOM 817 C C . LYS A 1 104 ? -44.974 -22.156 12.488 1.00 44.81 104 LYS A C 1
ATOM 819 O O . LYS A 1 104 ? -45.612 -22.104 13.532 1.00 44.81 104 LYS A O 1
ATOM 824 N N . ARG A 1 105 ? -45.315 -22.958 11.466 1.00 43.38 105 ARG A N 1
ATOM 825 C CA . ARG A 1 105 ? -45.471 -24.422 11.631 1.00 43.38 105 ARG A CA 1
ATOM 826 C C . ARG A 1 105 ? -45.791 -25.181 10.332 1.00 43.38 105 ARG A C 1
ATOM 828 O O . ARG A 1 105 ? -46.841 -25.011 9.733 1.00 43.38 105 ARG A O 1
ATOM 835 N N . THR A 1 106 ? -44.849 -26.067 10.002 1.00 40.25 106 THR A N 1
ATOM 836 C CA . THR A 1 106 ? -44.997 -27.484 9.605 1.00 40.25 106 THR A CA 1
ATOM 837 C C . THR A 1 106 ? -45.993 -27.888 8.510 1.00 40.25 106 THR A C 1
ATOM 839 O O . THR A 1 106 ? -47.186 -28.027 8.749 1.00 40.25 106 THR A O 1
ATOM 842 N N . THR A 1 107 ? -45.407 -28.221 7.356 1.00 55.72 107 THR A N 1
ATOM 843 C CA . THR A 1 107 ? -45.532 -29.465 6.568 1.00 55.72 107 THR A CA 1
ATOM 844 C C . THR A 1 107 ? -46.841 -30.265 6.646 1.00 55.72 107 THR A C 1
ATOM 846 O O . THR A 1 107 ? -47.099 -30.959 7.629 1.00 55.72 107 THR A O 1
ATOM 849 N N . L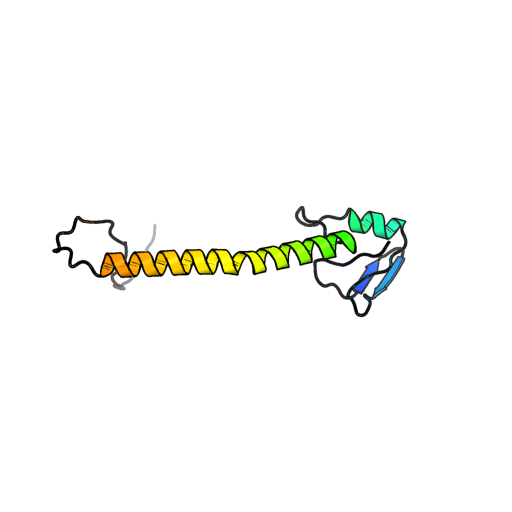YS A 1 108 ? -47.553 -30.349 5.513 1.00 44.84 108 LYS A N 1
ATOM 850 C CA . LYS A 1 108 ? -48.360 -31.524 5.148 1.00 44.84 108 LYS A CA 1
ATOM 851 C C . LYS A 1 108 ? -48.202 -31.811 3.649 1.00 44.84 108 LYS A C 1
ATOM 853 O O . LYS A 1 108 ? -48.462 -30.960 2.809 1.00 44.84 108 LYS A O 1
ATOM 858 N N . ARG A 1 109 ? -47.700 -33.008 3.354 1.00 44.09 109 ARG A N 1
ATOM 859 C CA . ARG A 1 109 ? -47.449 -33.591 2.028 1.00 44.09 109 ARG A CA 1
ATOM 860 C C . ARG A 1 109 ? -48.766 -34.104 1.426 1.00 44.09 109 ARG A C 1
ATOM 862 O O . ARG A 1 109 ? -49.490 -34.776 2.153 1.00 44.09 109 ARG A O 1
ATOM 869 N N . ALA A 1 110 ? -49.015 -33.872 0.134 1.00 41.28 110 ALA A N 1
ATOM 870 C CA . ALA A 1 110 ? -49.581 -34.840 -0.825 1.00 41.28 110 ALA A CA 1
ATOM 871 C C . ALA A 1 110 ? -49.671 -34.231 -2.243 1.00 41.28 110 ALA A C 1
ATOM 873 O O . ALA A 1 110 ? -49.912 -33.040 -2.392 1.00 41.28 110 ALA A O 1
ATOM 874 N N . ALA A 1 111 ? -49.427 -35.092 -3.236 1.00 50.09 111 ALA A N 1
ATOM 875 C CA . ALA A 1 111 ? -49.412 -34.897 -4.692 1.00 50.09 111 ALA A CA 1
ATOM 876 C C . ALA A 1 111 ? -50.698 -34.229 -5.244 1.00 50.09 111 ALA A C 1
ATOM 878 O O . ALA A 1 111 ? -51.731 -34.254 -4.582 1.00 50.09 111 ALA A O 1
ATOM 879 N N . THR A 1 112 ? -50.755 -33.658 -6.454 1.00 41.22 112 THR A N 1
ATOM 880 C CA . THR A 1 112 ? -50.725 -34.362 -7.757 1.00 41.22 112 THR A CA 1
ATOM 881 C C . THR A 1 112 ? -50.746 -33.309 -8.893 1.00 41.22 112 THR A C 1
ATOM 883 O O . THR A 1 112 ? -51.438 -32.303 -8.763 1.00 41.22 112 THR A O 1
ATOM 886 N N . HIS A 1 113 ? -50.004 -33.536 -9.989 1.00 43.19 113 HIS A N 1
ATOM 887 C CA . HIS A 1 113 ? -50.229 -32.945 -11.337 1.00 43.19 113 HIS A CA 1
ATOM 888 C C . HIS A 1 113 ? -51.673 -33.246 -11.834 1.00 43.19 113 HIS A C 1
ATOM 890 O O . HIS A 1 113 ? -52.267 -34.151 -11.243 1.00 43.19 113 HIS A O 1
ATOM 896 N N . PRO A 1 114 ? -52.261 -32.623 -12.894 1.00 50.09 114 PRO A N 1
ATOM 897 C CA . PRO A 1 114 ? -51.643 -32.195 -14.170 1.00 50.09 114 PRO A CA 1
ATOM 898 C C . PRO A 1 114 ? -52.195 -30.854 -14.763 1.00 50.09 114 PRO A C 1
ATOM 900 O O . PRO A 1 114 ? -53.071 -30.235 -14.177 1.00 50.09 114 PRO A O 1
ATOM 903 N N . ALA A 1 115 ? -51.466 -30.216 -15.689 1.00 39.22 115 ALA A N 1
ATOM 904 C CA . ALA A 1 115 ? -51.707 -30.076 -17.146 1.00 39.22 115 ALA A CA 1
ATOM 905 C C . ALA A 1 115 ? -52.946 -29.269 -17.584 1.00 39.22 115 ALA A C 1
ATOM 907 O O . ALA A 1 115 ? -54.070 -29.691 -17.338 1.00 39.22 115 ALA A O 1
ATOM 908 N N . GLU A 1 116 ? -52.691 -28.197 -18.344 1.00 36.78 116 GLU A N 1
ATOM 909 C CA . GLU A 1 116 ? -53.208 -27.987 -19.709 1.00 36.78 116 GLU A CA 1
ATOM 910 C C . GLU A 1 116 ? -52.209 -27.134 -20.507 1.00 36.78 116 GLU A C 1
ATOM 912 O O . GLU A 1 116 ? -51.594 -26.233 -19.887 1.00 36.78 116 GLU A O 1
#

pLDDT: mean 76.25, std 20.53, range [35.56, 96.12]